Protein AF-A0A833LH19-F1 (afdb_monomer_lite)

Secondary structure (DSSP, 8-state):
-HHHHHHHHHHHHHHHHHHHHHHHHHHHHHHHHHHHHHHHHHHHHHSSS--HHHHHHHHHHHHHHHHHHHHTT-

Structure (mmCIF, N/CA/C/O backbone):
data_AF-A0A833LH19-F1
#
_entry.id   AF-A0A833LH19-F1
#
loop_
_atom_site.group_PDB
_atom_site.id
_atom_site.type_symbol
_atom_site.label_atom_id
_atom_site.label_alt_id
_atom_site.label_comp_id
_atom_site.label_asym_id
_atom_site.label_entity_id
_atom_site.label_seq_id
_atom_site.pdbx_PDB_ins_code
_atom_site.Cartn_x
_atom_site.Cartn_y
_atom_site.Cartn_z
_atom_site.occupancy
_atom_site.B_iso_or_equiv
_atom_site.auth_seq_id
_atom_site.auth_comp_id
_atom_site.auth_asym_id
_atom_site.auth_atom_id
_atom_site.pdbx_PDB_model_num
ATOM 1 N N . MET A 1 1 ? -2.615 13.762 5.920 1.00 81.44 1 MET A N 1
ATOM 2 C CA . MET A 1 1 ? -3.051 12.464 5.352 1.00 81.44 1 MET A CA 1
ATOM 3 C C . MET A 1 1 ? -2.726 12.347 3.864 1.00 81.44 1 MET A C 1
ATOM 5 O O . MET A 1 1 ? -1.956 11.467 3.518 1.00 81.44 1 MET A O 1
ATOM 9 N N . LEU A 1 2 ? -3.209 13.253 3.002 1.00 89.19 2 LEU A N 1
ATOM 10 C CA . LEU A 1 2 ? -2.915 13.225 1.555 1.00 89.19 2 LEU A CA 1
ATOM 11 C C . LEU A 1 2 ? -1.413 13.248 1.228 1.00 89.19 2 LEU A C 1
ATOM 13 O O . LEU A 1 2 ? -0.957 12.444 0.426 1.00 89.19 2 LEU A O 1
ATOM 17 N N . ALA A 1 3 ? -0.634 14.094 1.911 1.00 94.88 3 ALA A N 1
ATOM 18 C CA . ALA A 1 3 ? 0.820 14.145 1.732 1.00 94.88 3 ALA A CA 1
ATOM 19 C C . ALA A 1 3 ? 1.511 12.805 2.050 1.00 94.88 3 ALA A C 1
ATOM 21 O O . ALA A 1 3 ? 2.400 12.389 1.319 1.00 94.88 3 ALA A O 1
ATOM 22 N N . ALA A 1 4 ? 1.072 12.099 3.098 1.00 90.75 4 ALA A N 1
ATOM 23 C CA . ALA A 1 4 ? 1.631 10.797 3.463 1.00 90.75 4 ALA A CA 1
ATOM 24 C C . ALA A 1 4 ? 1.294 9.718 2.423 1.00 90.75 4 ALA A C 1
ATOM 26 O O . ALA A 1 4 ? 2.151 8.908 2.090 1.00 90.75 4 ALA A O 1
ATOM 27 N N . ILE A 1 5 ? 0.073 9.740 1.875 1.00 90.56 5 ILE A N 1
ATOM 28 C CA . ILE A 1 5 ? -0.337 8.836 0.790 1.00 90.56 5 ILE A CA 1
ATOM 29 C C . ILE A 1 5 ? 0.496 9.106 -0.467 1.00 90.56 5 ILE A C 1
ATOM 31 O O . ILE A 1 5 ? 1.031 8.171 -1.054 1.00 90.56 5 ILE A O 1
ATOM 35 N N . ALA A 1 6 ? 0.644 10.377 -0.853 1.00 93.94 6 ALA A N 1
ATOM 36 C CA . ALA A 1 6 ? 1.418 10.766 -2.027 1.00 93.94 6 ALA A CA 1
ATOM 37 C C . ALA A 1 6 ? 2.899 10.378 -1.890 1.00 93.94 6 ALA A C 1
ATOM 39 O O . ALA A 1 6 ? 3.452 9.750 -2.788 1.00 93.94 6 ALA A O 1
ATOM 40 N N . LEU A 1 7 ? 3.525 10.692 -0.749 1.00 96.31 7 LEU A N 1
ATOM 41 C CA . LEU A 1 7 ? 4.920 10.335 -0.480 1.00 96.31 7 LEU A CA 1
ATOM 42 C C . LEU A 1 7 ? 5.114 8.819 -0.402 1.00 96.31 7 LEU A C 1
ATOM 44 O O . LEU A 1 7 ? 6.025 8.297 -1.033 1.00 96.31 7 LEU A O 1
ATOM 48 N N . GLY A 1 8 ? 4.249 8.103 0.320 1.00 93.50 8 GLY A N 1
ATOM 49 C CA . GLY A 1 8 ? 4.323 6.646 0.428 1.00 93.50 8 GLY A CA 1
ATOM 50 C C . GLY A 1 8 ? 4.163 5.953 -0.925 1.00 93.50 8 GLY A C 1
ATOM 51 O O . GLY A 1 8 ? 4.948 5.070 -1.257 1.00 93.50 8 GLY A O 1
ATOM 52 N N . GLY A 1 9 ? 3.204 6.402 -1.741 1.00 94.31 9 GLY A N 1
ATOM 53 C CA . GLY A 1 9 ? 3.014 5.905 -3.104 1.00 94.31 9 GLY A CA 1
ATOM 54 C C . GLY A 1 9 ? 4.206 6.202 -4.015 1.00 94.31 9 GLY A C 1
ATOM 55 O O . GLY A 1 9 ? 4.647 5.317 -4.745 1.00 94.31 9 GLY A O 1
ATOM 56 N N . ALA A 1 10 ? 4.773 7.410 -3.936 1.00 96.19 10 ALA A N 1
ATOM 57 C CA . ALA A 1 10 ? 5.960 7.784 -4.702 1.00 96.19 10 ALA A CA 1
ATOM 58 C C . ALA A 1 10 ? 7.185 6.944 -4.311 1.00 96.19 10 ALA A C 1
ATOM 60 O O . ALA A 1 10 ? 7.889 6.453 -5.190 1.00 96.19 10 ALA A O 1
ATOM 61 N N . ILE A 1 11 ? 7.407 6.725 -3.010 1.00 96.44 11 ILE A N 1
ATOM 62 C CA . ILE A 1 11 ? 8.489 5.870 -2.502 1.00 96.44 11 ILE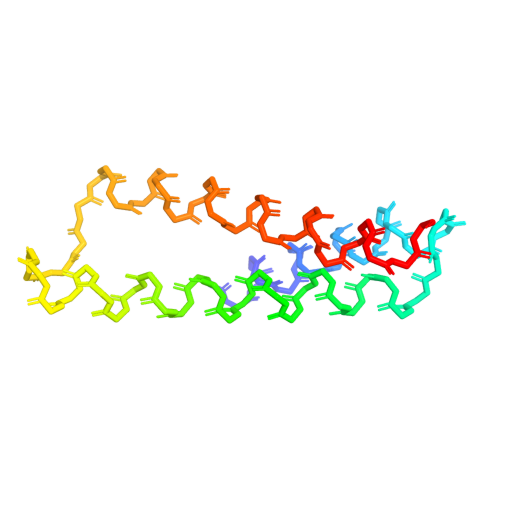 A CA 1
ATOM 63 C C . ILE A 1 11 ? 8.300 4.428 -2.989 1.00 96.44 11 ILE A C 1
ATOM 65 O O . ILE A 1 11 ? 9.240 3.839 -3.517 1.00 96.44 11 ILE A O 1
ATOM 69 N N . ALA A 1 12 ? 7.090 3.873 -2.869 1.00 95.38 12 ALA A N 1
ATOM 70 C CA . ALA A 1 12 ? 6.791 2.513 -3.316 1.00 95.38 12 ALA A CA 1
ATOM 71 C C . ALA A 1 12 ? 7.007 2.338 -4.830 1.00 95.38 12 ALA A C 1
ATOM 73 O O . ALA A 1 12 ? 7.618 1.360 -5.261 1.00 95.38 12 ALA A O 1
ATOM 74 N N . ALA A 1 13 ? 6.566 3.309 -5.637 1.00 95.56 13 ALA A N 1
ATOM 75 C CA . ALA A 1 13 ? 6.769 3.292 -7.082 1.00 95.56 13 ALA A CA 1
ATOM 76 C C . ALA A 1 13 ? 8.254 3.406 -7.458 1.00 95.56 13 ALA A C 1
ATOM 78 O O . ALA A 1 13 ? 8.738 2.624 -8.275 1.00 95.56 13 ALA A O 1
ATOM 79 N N . ALA A 1 14 ? 8.987 4.339 -6.840 1.00 96.56 14 ALA A N 1
ATOM 80 C CA . ALA A 1 14 ? 10.411 4.545 -7.095 1.00 96.56 14 ALA A CA 1
ATOM 81 C C . ALA A 1 14 ? 11.270 3.339 -6.679 1.00 96.56 14 ALA A C 1
ATOM 83 O O . ALA A 1 14 ? 12.274 3.058 -7.327 1.00 96.56 14 ALA A O 1
ATOM 84 N N . ALA A 1 15 ? 10.870 2.611 -5.633 1.00 95.50 15 ALA A N 1
ATOM 85 C CA . ALA A 1 15 ? 11.578 1.422 -5.163 1.00 95.50 15 ALA A CA 1
ATOM 86 C C . ALA A 1 15 ? 11.429 0.209 -6.104 1.00 95.50 15 ALA A C 1
ATOM 88 O O . ALA A 1 15 ? 12.336 -0.617 -6.174 1.00 95.50 15 ALA A O 1
ATOM 89 N N . VAL A 1 16 ? 10.302 0.089 -6.818 1.00 96.50 16 VAL A N 1
ATOM 90 C CA . VAL A 1 16 ? 9.982 -1.097 -7.638 1.00 96.50 16 VAL A CA 1
ATOM 91 C C . VAL A 1 16 ? 10.182 -0.867 -9.131 1.00 96.50 16 VAL A C 1
ATOM 93 O O . VAL A 1 16 ? 10.649 -1.769 -9.824 1.00 96.50 16 VAL A O 1
ATOM 96 N N . TRP A 1 17 ? 9.853 0.319 -9.650 1.00 95.56 17 TRP A N 1
ATOM 97 C CA . TRP A 1 17 ? 9.884 0.575 -11.093 1.00 95.56 17 TRP A CA 1
ATOM 98 C C . TRP A 1 17 ? 11.249 0.244 -11.732 1.00 95.56 17 TRP A C 1
ATOM 100 O O . TRP A 1 17 ? 11.249 -0.502 -12.713 1.00 95.56 17 TRP A O 1
ATOM 110 N N . PRO A 1 18 ? 12.409 0.674 -11.195 1.00 95.38 18 PRO A N 1
ATOM 111 C CA . PRO A 1 18 ? 13.697 0.410 -11.840 1.00 95.38 18 PRO A CA 1
ATOM 112 C C . PRO A 1 18 ? 14.073 -1.074 -11.947 1.00 95.38 18 PRO A C 1
ATOM 114 O O . PRO A 1 18 ? 14.850 -1.430 -12.826 1.00 95.38 18 PRO A O 1
ATOM 117 N N . SER A 1 19 ? 13.557 -1.929 -11.058 1.00 93.88 19 SER A N 1
ATOM 118 C CA . SER A 1 19 ? 13.950 -3.341 -10.962 1.00 93.88 19 SER A CA 1
ATOM 119 C C . SER A 1 19 ? 12.913 -4.304 -11.539 1.00 93.88 19 SER A C 1
ATOM 121 O O . SER A 1 19 ? 13.288 -5.267 -12.196 1.00 93.88 19 SER A O 1
ATOM 123 N N . SER A 1 20 ? 11.621 -4.049 -11.306 1.00 94.56 20 SER A N 1
ATOM 124 C CA . SER A 1 20 ? 10.516 -4.968 -11.645 1.00 94.56 20 SER A CA 1
ATOM 125 C C . SER A 1 20 ? 9.527 -4.370 -12.658 1.00 94.56 20 SER A C 1
ATOM 127 O O . SER A 1 20 ? 8.545 -5.002 -13.036 1.00 94.56 20 SER A O 1
ATOM 129 N N . GLY A 1 21 ? 9.765 -3.135 -13.112 1.00 96.06 21 GLY A N 1
ATOM 130 C CA . GLY A 1 21 ? 8.937 -2.450 -14.100 1.00 96.06 21 GLY A CA 1
ATOM 131 C C . GLY A 1 21 ? 7.734 -1.697 -13.519 1.00 96.06 21 GLY A C 1
ATOM 132 O O . GLY A 1 21 ? 7.313 -1.878 -12.376 1.00 96.06 21 GLY A O 1
ATOM 133 N N . PHE A 1 22 ? 7.164 -0.808 -14.339 1.00 95.56 22 PHE A N 1
ATOM 134 C CA . PHE A 1 22 ? 6.054 0.064 -13.935 1.00 95.56 22 PHE A CA 1
ATOM 135 C C . PHE A 1 22 ? 4.766 -0.718 -13.628 1.00 95.56 22 PHE A C 1
ATOM 137 O O . PHE A 1 22 ? 4.059 -0.391 -12.677 1.00 95.56 22 PHE A O 1
ATOM 144 N N . ALA A 1 23 ? 4.482 -1.782 -14.388 1.00 96.38 23 ALA A N 1
ATOM 145 C CA . ALA A 1 23 ? 3.305 -2.623 -14.166 1.00 96.38 23 ALA A CA 1
ATOM 146 C C . ALA A 1 23 ? 3.330 -3.297 -12.783 1.00 96.38 23 ALA A C 1
ATOM 148 O O . ALA A 1 23 ? 2.322 -3.256 -12.080 1.00 96.38 23 ALA A O 1
ATOM 149 N N . ALA A 1 24 ? 4.486 -3.821 -12.357 1.00 96.94 24 ALA A N 1
ATOM 150 C CA . ALA A 1 24 ? 4.664 -4.418 -11.033 1.00 96.94 24 ALA A CA 1
ATOM 151 C C . ALA A 1 24 ? 4.443 -3.394 -9.908 1.00 96.94 24 ALA A C 1
ATOM 153 O O . ALA A 1 24 ? 3.761 -3.682 -8.924 1.00 96.94 24 ALA A O 1
ATOM 154 N N . ALA A 1 25 ? 4.959 -2.170 -10.075 1.00 96.81 25 ALA A N 1
ATOM 155 C CA . ALA A 1 25 ? 4.757 -1.086 -9.115 1.00 96.81 25 ALA A CA 1
ATOM 156 C C . ALA A 1 25 ? 3.269 -0.722 -8.962 1.00 96.81 25 ALA A C 1
ATOM 158 O O . ALA A 1 25 ? 2.763 -0.622 -7.843 1.00 96.81 25 ALA A O 1
ATOM 159 N N . ILE A 1 26 ? 2.548 -0.570 -10.079 1.00 96.94 26 ILE A N 1
ATOM 160 C CA . ILE A 1 26 ? 1.108 -0.280 -10.066 1.00 96.94 26 ILE A CA 1
ATOM 161 C C . ILE A 1 26 ? 0.314 -1.444 -9.467 1.00 96.94 26 ILE A C 1
ATOM 163 O O . ILE A 1 26 ? -0.555 -1.209 -8.627 1.00 96.94 26 ILE A O 1
ATOM 167 N N . ALA A 1 27 ? 0.626 -2.688 -9.839 1.00 97.50 27 ALA A N 1
ATOM 168 C CA . ALA A 1 27 ? -0.034 -3.872 -9.298 1.00 97.50 27 ALA A CA 1
ATOM 169 C C . ALA A 1 27 ? 0.127 -3.966 -7.774 1.00 97.50 27 ALA A C 1
ATOM 171 O O . ALA A 1 27 ? -0.869 -4.118 -7.066 1.00 97.50 27 ALA A O 1
ATOM 172 N N . GLY A 1 28 ? 1.348 -3.788 -7.258 1.00 97.44 28 GLY A N 1
ATOM 173 C CA . GLY A 1 28 ? 1.619 -3.747 -5.821 1.00 97.44 28 GLY A CA 1
ATOM 174 C C . GLY A 1 28 ? 0.824 -2.655 -5.099 1.00 97.44 28 GLY A C 1
ATOM 175 O O . GLY A 1 28 ? 0.182 -2.922 -4.081 1.00 97.44 28 GLY A O 1
ATOM 176 N N . ILE A 1 29 ? 0.815 -1.428 -5.633 1.00 96.81 29 ILE A N 1
ATOM 177 C CA . ILE A 1 29 ? 0.075 -0.300 -5.040 1.00 96.81 29 ILE A CA 1
ATOM 178 C C . ILE A 1 29 ? -1.430 -0.594 -5.000 1.00 96.81 29 ILE A C 1
ATOM 180 O O . ILE A 1 29 ? -2.059 -0.437 -3.952 1.00 96.81 29 ILE A O 1
ATOM 184 N N . LEU A 1 30 ? -2.013 -1.048 -6.112 1.00 97.44 30 LEU A N 1
ATOM 185 C CA . LEU A 1 30 ? -3.445 -1.340 -6.191 1.00 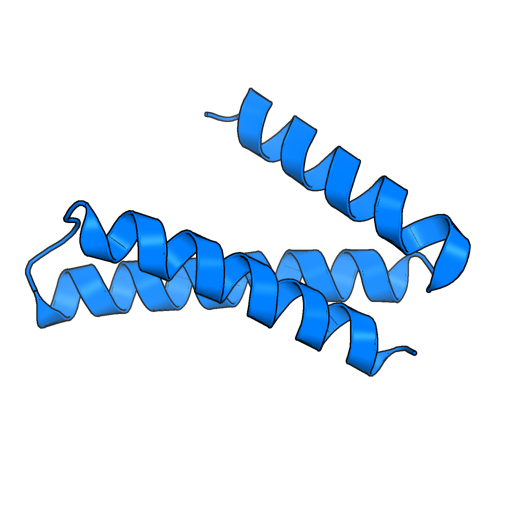97.44 30 LEU A CA 1
ATOM 186 C C . LEU A 1 30 ? -3.848 -2.491 -5.264 1.00 97.44 30 LEU A C 1
ATOM 188 O O . LEU A 1 30 ? -4.867 -2.382 -4.577 1.00 97.44 30 LEU A O 1
ATOM 192 N N . LEU A 1 31 ? -3.042 -3.559 -5.188 1.00 97.88 31 LEU A N 1
ATOM 193 C CA . LEU A 1 31 ? -3.316 -4.683 -4.290 1.00 97.88 31 LEU A CA 1
ATOM 194 C C . LEU A 1 31 ? -3.252 -4.245 -2.821 1.00 97.88 31 LEU A C 1
ATOM 196 O O . LEU A 1 31 ? -4.124 -4.604 -2.032 1.00 97.88 31 LEU A O 1
ATOM 200 N N . SER A 1 32 ? -2.264 -3.420 -2.462 1.00 97.75 32 SER A N 1
ATOM 201 C CA . SER A 1 32 ? -2.117 -2.860 -1.115 1.00 97.75 32 SER A CA 1
ATOM 202 C C . SER A 1 32 ? -3.314 -1.991 -0.712 1.00 97.75 32 SER A C 1
ATOM 204 O O . SER A 1 32 ? -3.858 -2.156 0.384 1.00 97.75 32 SER A O 1
ATOM 206 N N . ILE A 1 33 ? -3.785 -1.118 -1.615 1.00 96.50 33 ILE A N 1
ATOM 207 C CA . ILE A 1 33 ? -4.981 -0.285 -1.405 1.00 96.50 33 ILE A CA 1
ATOM 208 C C . ILE A 1 33 ? -6.222 -1.164 -1.216 1.00 96.50 33 ILE A C 1
ATOM 210 O O . ILE A 1 33 ? -6.974 -0.967 -0.259 1.00 96.50 33 ILE A O 1
ATOM 214 N N . GLY A 1 34 ? -6.426 -2.144 -2.101 1.00 97.75 34 GLY A N 1
ATOM 215 C CA . GLY A 1 34 ? -7.571 -3.052 -2.052 1.00 97.75 34 GLY A CA 1
ATOM 216 C C . GLY A 1 34 ? -7.607 -3.885 -0.771 1.00 97.75 34 GLY A C 1
ATOM 217 O O . GLY A 1 34 ? -8.622 -3.897 -0.071 1.00 97.75 34 GLY A O 1
ATOM 218 N N . ALA A 1 35 ? -6.490 -4.526 -0.421 1.00 98.00 35 ALA A N 1
ATOM 219 C CA . ALA A 1 35 ? -6.365 -5.341 0.786 1.00 98.00 35 ALA A CA 1
ATOM 220 C C . ALA A 1 35 ? -6.546 -4.506 2.058 1.00 98.00 35 ALA A C 1
ATOM 222 O O . ALA A 1 35 ? -7.276 -4.909 2.966 1.00 98.00 35 ALA A O 1
ATOM 223 N N . THR A 1 36 ? -5.951 -3.309 2.089 1.00 96.38 36 THR A N 1
ATOM 224 C CA . THR A 1 36 ? -6.158 -2.351 3.175 1.00 96.38 36 THR A CA 1
ATOM 225 C C . THR A 1 36 ? -7.641 -2.047 3.309 1.00 96.38 36 THR A C 1
ATOM 227 O O . THR A 1 36 ? -8.206 -2.332 4.357 1.00 96.38 36 THR A O 1
ATOM 230 N N . TYR A 1 37 ? -8.305 -1.560 2.257 1.00 96.56 37 TYR A N 1
ATOM 231 C CA . TYR A 1 37 ? -9.727 -1.202 2.289 1.00 96.56 37 TYR A CA 1
ATOM 232 C C . TYR A 1 37 ? -10.634 -2.358 2.747 1.00 96.56 37 TYR A C 1
ATOM 234 O O . TYR A 1 37 ? -11.524 -2.148 3.576 1.00 96.56 37 TYR A O 1
ATOM 242 N N . MET A 1 38 ? -10.381 -3.583 2.277 1.00 97.31 38 MET A N 1
ATOM 243 C CA . MET A 1 38 ? -11.099 -4.776 2.739 1.00 97.31 38 MET A CA 1
ATOM 244 C C . MET A 1 38 ? -10.904 -5.016 4.237 1.00 97.31 38 MET A C 1
ATOM 246 O O . MET A 1 38 ? -11.883 -5.240 4.950 1.00 97.31 38 MET A O 1
ATOM 250 N N . PHE A 1 39 ? -9.674 -4.896 4.739 1.00 97.12 39 PHE A N 1
ATOM 251 C CA . PHE A 1 39 ? -9.392 -5.028 6.165 1.00 97.12 39 PHE A CA 1
ATOM 252 C C . PHE A 1 39 ? -10.102 -3.949 6.994 1.00 97.12 39 PHE A C 1
ATOM 254 O O . PHE A 1 39 ? -10.729 -4.273 7.997 1.00 97.12 39 PHE A O 1
ATOM 261 N N . ILE A 1 40 ? -10.097 -2.686 6.544 1.00 95.38 40 ILE A N 1
ATOM 262 C CA . ILE A 1 40 ? -10.835 -1.586 7.196 1.00 95.38 40 ILE A CA 1
ATOM 263 C C . ILE A 1 40 ? -12.315 -1.941 7.360 1.00 95.38 40 ILE A C 1
ATOM 265 O O . ILE A 1 40 ? -12.892 -1.753 8.432 1.00 95.38 40 ILE A O 1
ATOM 269 N N . ARG A 1 41 ? -12.936 -2.430 6.281 1.00 96.25 41 ARG A N 1
ATOM 270 C CA . ARG A 1 41 ? -14.346 -2.816 6.284 1.00 96.25 41 ARG A CA 1
ATOM 271 C C . ARG A 1 41 ? -14.589 -3.987 7.231 1.00 96.25 41 ARG A C 1
ATOM 273 O O . ARG A 1 41 ? -15.547 -3.955 7.997 1.00 96.25 41 ARG A O 1
ATOM 280 N N . MET A 1 42 ? -13.711 -4.985 7.206 1.00 96.50 42 MET A N 1
ATOM 281 C CA . MET A 1 42 ? -13.818 -6.165 8.054 1.00 96.50 42 MET A CA 1
ATOM 282 C C . MET A 1 42 ? -13.723 -5.808 9.542 1.00 96.50 42 MET A C 1
ATOM 284 O O . MET A 1 42 ? -14.570 -6.241 10.320 1.00 96.50 42 MET A O 1
ATOM 288 N N . THR A 1 43 ? -12.764 -4.970 9.950 1.00 96.12 43 THR A N 1
ATOM 289 C CA . THR A 1 43 ? -12.634 -4.576 11.364 1.00 96.12 43 THR A CA 1
ATOM 290 C C . THR A 1 43 ? -13.796 -3.696 11.825 1.00 96.12 43 THR A C 1
ATOM 292 O O . THR A 1 43 ? -14.260 -3.834 12.956 1.00 96.12 43 THR A O 1
ATOM 295 N N . ALA A 1 44 ? -14.328 -2.841 10.945 1.00 95.19 44 ALA A N 1
ATOM 296 C CA . ALA A 1 44 ? -15.542 -2.079 11.228 1.00 95.19 44 ALA A CA 1
ATOM 297 C C . ALA A 1 44 ? -16.755 -2.989 11.484 1.00 95.19 44 ALA A C 1
ATOM 299 O O . ALA A 1 44 ? -17.549 -2.708 12.377 1.00 95.19 44 ALA A O 1
ATOM 300 N N . GLN A 1 45 ? -16.876 -4.090 10.736 1.00 95.94 45 GLN A N 1
ATOM 301 C CA . GLN A 1 45 ? -17.988 -5.035 10.860 1.00 95.94 45 GLN A CA 1
ATOM 302 C C . GLN A 1 45 ? -17.837 -6.016 12.032 1.00 95.94 45 GLN A C 1
ATOM 304 O O . GLN A 1 45 ? -18.842 -6.390 12.627 1.00 95.94 45 GLN A O 1
ATOM 309 N N . GLN A 1 46 ? -16.616 -6.450 12.358 1.00 95.19 46 GLN A N 1
ATOM 310 C CA . GLN A 1 46 ? -16.392 -7.527 13.333 1.00 95.19 46 GLN A CA 1
ATOM 311 C C . GLN A 1 46 ? -16.124 -7.034 14.755 1.00 95.19 46 GLN A C 1
ATOM 313 O O . GLN A 1 46 ? -16.537 -7.681 15.711 1.00 95.19 46 GLN A O 1
ATOM 318 N N . ILE A 1 47 ? -15.420 -5.911 14.904 1.00 93.25 47 ILE A N 1
ATOM 319 C CA . ILE A 1 47 ? -14.943 -5.430 16.213 1.00 93.25 47 ILE A CA 1
ATOM 320 C C . ILE A 1 47 ? -15.287 -3.957 16.461 1.00 93.25 47 ILE A C 1
ATOM 322 O O . ILE A 1 47 ? -14.721 -3.319 17.343 1.00 93.25 47 ILE A O 1
ATOM 326 N N . GLY A 1 48 ? -16.212 -3.402 15.673 1.00 91.31 48 GLY A N 1
ATOM 327 C CA . GLY A 1 48 ? -16.739 -2.052 15.871 1.00 91.31 48 GLY A CA 1
ATOM 328 C C . GLY A 1 48 ? -15.804 -0.917 15.446 1.00 91.31 48 GLY A C 1
ATOM 329 O O . GLY A 1 48 ? -16.077 0.233 15.778 1.00 91.31 48 GLY A O 1
ATOM 330 N N . GLY A 1 49 ? -14.720 -1.193 14.707 1.00 88.69 49 GLY A N 1
ATOM 331 C CA . GLY A 1 49 ? -13.878 -0.137 14.137 1.00 88.69 49 GLY A CA 1
ATOM 332 C C . GLY A 1 49 ? -12.379 -0.383 14.243 1.00 88.69 49 GLY A C 1
ATOM 333 O O . GLY A 1 49 ? -11.863 -1.366 13.709 1.00 88.69 49 GLY A O 1
ATOM 334 N N . ARG A 1 50 ? -11.666 0.590 14.825 1.00 87.31 50 ARG A N 1
ATOM 335 C CA . ARG A 1 50 ? -10.198 0.643 14.875 1.00 87.31 50 ARG A CA 1
ATOM 336 C C . ARG A 1 50 ? -9.682 0.656 16.306 1.00 87.31 50 ARG A C 1
ATOM 338 O O . ARG A 1 50 ? -10.113 1.469 17.114 1.00 87.31 50 ARG A O 1
ATOM 345 N N . THR A 1 51 ? -8.693 -0.188 16.556 1.00 91.88 51 THR A N 1
ATOM 346 C CA . THR A 1 51 ? -7.832 -0.198 17.747 1.00 91.88 51 THR A CA 1
ATOM 347 C C . THR A 1 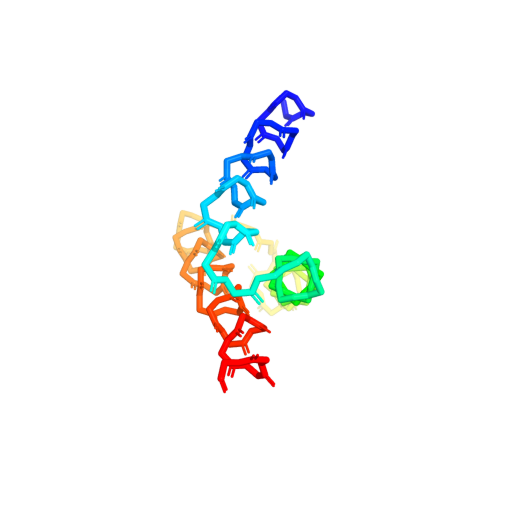51 ? -6.362 -0.056 17.329 1.00 91.88 51 THR A C 1
ATOM 349 O O . THR A 1 51 ? -6.050 -0.103 16.131 1.00 91.88 51 THR A O 1
ATOM 352 N N . GLY A 1 52 ? -5.442 0.073 18.292 1.00 90.19 52 GLY A N 1
ATOM 353 C CA . GLY A 1 52 ? -3.997 0.028 18.018 1.00 90.19 52 GLY A CA 1
ATOM 354 C C . GLY A 1 52 ? -3.577 -1.240 17.263 1.00 90.19 52 GLY A C 1
ATOM 355 O O . GLY A 1 52 ? -2.872 -1.149 16.257 1.00 90.19 52 GLY A O 1
ATOM 356 N N . ASP A 1 53 ? -4.117 -2.398 17.652 1.00 92.62 53 ASP A N 1
ATOM 357 C CA . ASP A 1 53 ? -3.824 -3.686 17.009 1.00 92.62 53 ASP A CA 1
ATOM 358 C C . ASP A 1 53 ? -4.262 -3.709 15.542 1.00 92.62 53 ASP A C 1
ATOM 360 O O . ASP A 1 53 ? -3.538 -4.189 14.670 1.00 92.62 53 ASP A O 1
ATOM 364 N N . THR A 1 54 ? -5.418 -3.113 15.229 1.00 94.25 54 THR A N 1
ATOM 365 C CA . THR A 1 54 ? -5.877 -3.023 13.835 1.00 94.25 54 THR A CA 1
ATOM 366 C C . THR A 1 54 ? -5.001 -2.108 12.987 1.00 94.25 54 THR A C 1
ATOM 368 O O . THR A 1 54 ? -4.885 -2.332 11.787 1.00 94.25 54 THR A O 1
ATOM 371 N N . LEU A 1 55 ? -4.374 -1.080 13.567 1.00 92.31 55 LEU A N 1
ATOM 372 C CA . LEU A 1 55 ? -3.453 -0.224 12.818 1.00 92.31 55 LEU A CA 1
ATOM 373 C C . LEU A 1 55 ? -2.168 -0.983 12.479 1.00 92.31 55 LEU A C 1
ATOM 375 O O . LEU A 1 55 ? -1.746 -0.950 11.323 1.00 92.31 55 LEU A O 1
ATOM 379 N N . GLY A 1 56 ? -1.609 -1.723 13.442 1.00 94.50 56 GLY A N 1
ATOM 380 C CA . GLY A 1 56 ? -0.447 -2.586 13.209 1.00 94.50 56 GLY A CA 1
ATOM 381 C C . GLY A 1 56 ? -0.729 -3.674 12.168 1.00 94.50 56 GLY A C 1
ATOM 382 O O . GLY A 1 56 ? 0.018 -3.822 11.200 1.00 94.50 56 GLY A O 1
ATOM 383 N N . ALA A 1 57 ? -1.861 -4.373 12.293 1.00 96.12 57 ALA A N 1
ATOM 384 C CA . ALA A 1 57 ? -2.285 -5.378 11.319 1.00 96.12 57 ALA A CA 1
ATOM 385 C C . ALA A 1 57 ? -2.512 -4.777 9.920 1.00 96.12 57 ALA A C 1
ATOM 387 O O . ALA A 1 57 ? -2.101 -5.358 8.918 1.00 96.12 57 ALA A O 1
ATOM 388 N N . CYS A 1 58 ? -3.098 -3.579 9.838 1.00 95.75 58 CYS A N 1
ATOM 389 C CA . CYS A 1 58 ? -3.310 -2.877 8.573 1.00 95.75 58 CYS A CA 1
ATOM 390 C C . CYS A 1 58 ? -1.986 -2.578 7.850 1.00 95.75 58 CYS A C 1
ATOM 392 O O . CYS A 1 58 ? -1.922 -2.717 6.631 1.00 95.75 58 CYS A O 1
ATOM 394 N N . GLN A 1 59 ? -0.932 -2.199 8.581 1.00 94.31 59 GLN A N 1
ATOM 395 C CA . GLN A 1 59 ? 0.397 -1.968 8.001 1.00 94.31 59 GLN A CA 1
ATOM 396 C C . GLN A 1 59 ? 1.018 -3.261 7.459 1.00 94.31 59 GLN A C 1
ATOM 398 O O . GLN A 1 59 ? 1.546 -3.263 6.348 1.00 94.31 59 GLN A O 1
ATOM 403 N N . GLN A 1 60 ? 0.917 -4.366 8.204 1.00 97.12 60 GLN A N 1
ATOM 404 C CA . GLN A 1 60 ? 1.432 -5.663 7.753 1.00 97.12 60 GLN A CA 1
ATOM 405 C C . GLN A 1 60 ? 0.683 -6.174 6.517 1.00 97.12 60 GLN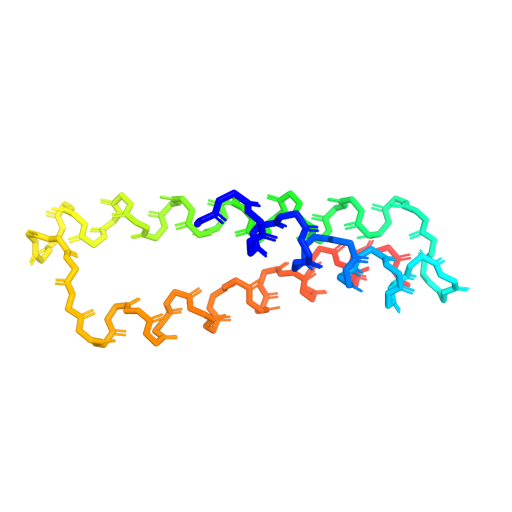 A C 1
ATOM 407 O O . GLN A 1 60 ? 1.315 -6.597 5.551 1.00 97.12 60 GLN A O 1
ATOM 412 N N . ILE A 1 61 ? -0.649 -6.069 6.501 1.00 97.81 61 ILE A N 1
ATOM 413 C CA . ILE A 1 61 ? -1.476 -6.440 5.344 1.00 97.81 61 ILE A CA 1
ATOM 414 C C . ILE A 1 61 ? -1.109 -5.594 4.125 1.00 97.81 61 ILE A C 1
ATOM 416 O O . ILE A 1 61 ? -0.929 -6.142 3.040 1.00 97.81 61 ILE A O 1
ATOM 420 N N . ALA A 1 62 ? -0.950 -4.278 4.295 1.00 97.25 62 ALA A N 1
ATOM 421 C CA . ALA A 1 62 ? -0.548 -3.388 3.212 1.00 97.25 62 ALA A CA 1
ATOM 422 C C . ALA A 1 62 ? 0.820 -3.775 2.623 1.00 97.25 62 ALA A C 1
ATOM 424 O O . ALA A 1 62 ? 0.965 -3.781 1.399 1.00 97.25 62 ALA A O 1
ATOM 425 N N . ALA A 1 63 ? 1.796 -4.125 3.470 1.00 97.00 63 ALA A N 1
ATOM 426 C CA . ALA A 1 63 ? 3.134 -4.534 3.046 1.00 97.00 63 ALA A CA 1
ATOM 427 C C . ALA A 1 63 ? 3.129 -5.891 2.323 1.00 97.00 63 ALA A C 1
ATOM 429 O O . ALA A 1 63 ? 3.696 -6.014 1.239 1.00 97.00 63 ALA A O 1
ATOM 430 N N . VAL A 1 64 ? 2.451 -6.900 2.881 1.00 98.19 64 VAL A N 1
ATOM 431 C CA . VAL A 1 64 ? 2.366 -8.237 2.271 1.00 98.19 64 VAL A CA 1
ATOM 432 C C . VAL A 1 64 ? 1.607 -8.183 0.947 1.00 98.19 64 VAL A C 1
ATOM 434 O O . VAL A 1 64 ? 2.082 -8.722 -0.047 1.00 98.19 64 VAL A O 1
ATOM 437 N N . ALA A 1 65 ? 0.467 -7.488 0.893 1.00 98.31 65 ALA A N 1
ATOM 438 C CA . ALA A 1 65 ? -0.294 -7.326 -0.342 1.00 98.31 65 ALA A CA 1
ATOM 439 C C . ALA A 1 65 ? 0.515 -6.588 -1.421 1.00 98.31 65 ALA A C 1
ATOM 441 O O . ALA A 1 65 ? 0.509 -6.993 -2.580 1.00 98.31 65 ALA A O 1
ATOM 442 N N . PHE A 1 66 ? 1.264 -5.548 -1.047 1.00 98.06 66 PHE A N 1
ATOM 443 C CA . PHE A 1 66 ? 2.166 -4.881 -1.982 1.00 98.06 66 PHE A CA 1
ATOM 444 C C . PHE A 1 66 ? 3.176 -5.861 -2.593 1.00 98.06 66 PHE A C 1
ATOM 446 O O . PHE A 1 66 ? 3.258 -5.969 -3.814 1.00 98.06 66 PHE A O 1
ATOM 453 N N . LEU A 1 67 ? 3.891 -6.623 -1.758 1.00 97.38 67 LEU A N 1
ATOM 454 C CA . LEU A 1 67 ? 4.893 -7.588 -2.219 1.00 97.38 67 LEU A CA 1
ATOM 455 C C . LEU A 1 67 ? 4.286 -8.699 -3.086 1.00 97.38 67 LEU A C 1
ATOM 457 O O . LEU A 1 67 ? 4.885 -9.072 -4.091 1.00 97.38 67 LEU A O 1
ATOM 461 N N . LEU A 1 68 ? 3.085 -9.180 -2.750 1.00 98.12 68 LEU A N 1
ATOM 462 C CA . LEU A 1 68 ? 2.346 -10.145 -3.572 1.00 98.12 68 LEU A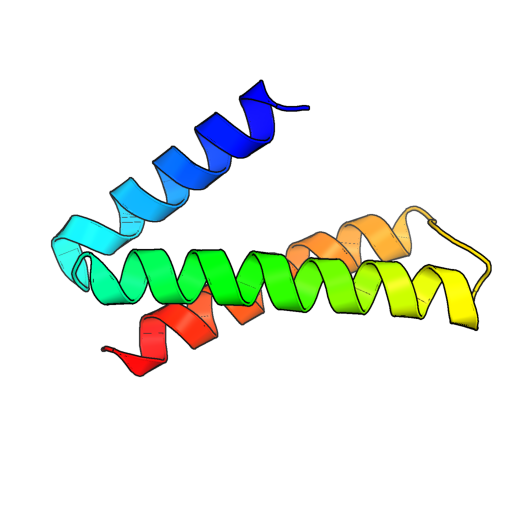 CA 1
ATOM 463 C C . LEU A 1 68 ? 1.990 -9.584 -4.956 1.00 98.12 68 LEU A C 1
ATOM 465 O O . LEU A 1 68 ? 2.079 -10.297 -5.952 1.00 98.12 68 LEU A O 1
ATOM 469 N N . GLY A 1 69 ? 1.608 -8.308 -5.036 1.00 97.38 69 GLY A N 1
ATOM 470 C CA . GLY A 1 69 ? 1.340 -7.654 -6.316 1.00 97.38 69 GLY A CA 1
ATOM 471 C C . GLY A 1 69 ? 2.605 -7.460 -7.155 1.00 97.38 69 GLY A C 1
ATOM 472 O O . GLY A 1 69 ? 2.554 -7.625 -8.369 1.00 97.38 69 GLY A O 1
ATOM 473 N N . VAL A 1 70 ? 3.741 -7.161 -6.518 1.00 97.31 70 VAL A N 1
ATOM 474 C CA . VAL A 1 70 ? 5.036 -7.010 -7.203 1.00 97.31 70 VAL A CA 1
ATOM 475 C C . VAL A 1 70 ? 5.555 -8.355 -7.719 1.00 97.31 70 VAL A C 1
ATOM 477 O O . VAL A 1 70 ? 5.930 -8.450 -8.884 1.00 97.31 70 VAL A O 1
ATOM 480 N N . VAL A 1 71 ? 5.540 -9.406 -6.890 1.00 97.12 71 VAL A N 1
ATOM 481 C CA . VAL A 1 71 ? 6.100 -10.723 -7.251 1.00 97.12 71 VAL A CA 1
ATOM 482 C C . VAL A 1 71 ? 5.317 -11.425 -8.362 1.00 97.12 71 VAL A C 1
ATOM 484 O O . VAL A 1 71 ? 5.876 -12.247 -9.073 1.00 97.12 71 VAL A O 1
ATOM 487 N N . ALA A 1 72 ? 4.043 -11.078 -8.570 1.00 95.88 72 ALA A N 1
ATOM 488 C CA . ALA A 1 72 ? 3.245 -11.612 -9.675 1.0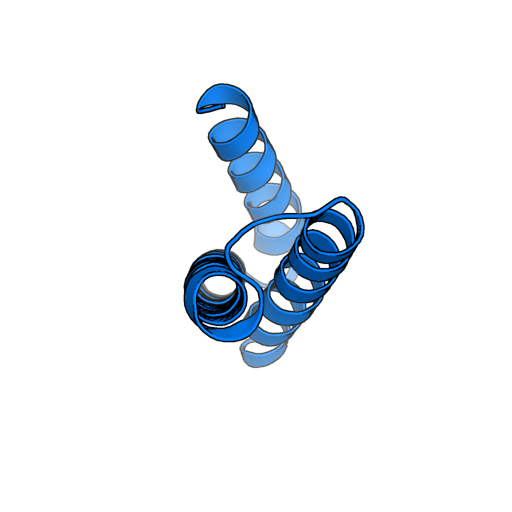0 95.88 72 ALA A CA 1
ATOM 489 C C . ALA A 1 72 ? 3.772 -11.216 -11.073 1.00 95.88 72 ALA A C 1
ATOM 491 O O . ALA A 1 72 ? 3.319 -11.769 -12.072 1.00 95.88 72 ALA A O 1
ATOM 492 N N . PHE A 1 73 ? 4.699 -10.255 -11.140 1.00 91.62 73 PHE A N 1
ATOM 493 C CA . PHE A 1 73 ? 5.331 -9.753 -12.364 1.00 91.62 73 PHE A CA 1
ATOM 494 C C . PHE A 1 73 ? 6.854 -9.982 -12.393 1.00 91.62 73 PHE A C 1
ATOM 496 O O . PHE A 1 73 ? 7.508 -9.489 -13.313 1.00 91.62 73 PHE A O 1
ATOM 503 N N . ALA A 1 74 ? 7.407 -10.668 -11.387 1.00 75.25 74 ALA A N 1
ATOM 504 C CA . ALA A 1 74 ? 8.836 -10.955 -11.256 1.00 75.25 74 ALA A CA 1
ATOM 505 C C . ALA A 1 74 ? 9.232 -12.282 -11.920 1.00 75.25 74 ALA A C 1
ATOM 507 O O . ALA A 1 74 ? 8.380 -13.198 -11.984 1.00 75.25 74 ALA A O 1
#

Sequence (74 aa):
MLAAIALGGAIAAAAVWPSSGFAAAIAGILLSIGATYMFIRMTAQQIGGRTGDTLGACQQIAAVAFLLGVVAFA

pLDDT: mean 94.95, std 3.7, range [75.25, 98.31]

Foldseek 3Di:
DVVCLVVVLVVLQVVQCVPQRNQLSVQLQVQLVVQLVVLQVVCCVPVVGDDPVSVVVNVVSSVVSSVVSNVVRD

Radius of gyration: 13.23 Å; chains: 1; bounding box: 32×26×32 Å